Protein AF-A0A849WLT7-F1 (afdb_monomer_lite)

Foldseek 3Di:
DPPVVLVVVLVVLVVVLVVLVVVLVVVVVVCPPPPDDPVVNVVSVVVSVVVNVVSLVVSVVSCVVPDPPDCPPRPPPQPDKDKDAPVCVVVVVVVVPVVAPPQQWPDWDWADDPPRMIIIGTDGND

Sequence (126 aa):
MQPNDMQIALEVLFKMKESLMESLVEELIRCKDDDASSFNVQEIEDRFAIRIANLNTLIATMQEPTNPFEEVLPTRVATNVYETTKNKLAKKLQELVEFVHPDDILHLSIVPTHGNKYLIVLATAE

Radius of gyration: 18.23 Å; chains: 1; bounding box: 35×47×41 Å

Secondary structure (DSSP, 8-state):
--HHHHHHHHHHHHHHHHHHHHHHHHHHHHTTSS---HHHHHHHHHHHHHHHHHHHHHHHHHHTTS-TTS--------SEEEEEEHHHHHHHHHHHHHHS-GGGEEEEEEEEETTTEEEEEEEE--

pLDDT: mean 71.56, std 12.87, range [38.69, 88.25]

Structure (mmCIF, N/CA/C/O backbone):
data_AF-A0A849WLT7-F1
#
_entry.id   AF-A0A849WLT7-F1
#
loop_
_atom_site.group_PDB
_atom_site.id
_atom_site.type_symbol
_atom_site.label_atom_id
_atom_site.label_alt_id
_atom_site.label_comp_id
_atom_site.label_asym_id
_atom_site.label_entity_id
_atom_site.label_seq_id
_atom_site.pdbx_PDB_ins_code
_atom_site.Cartn_x
_atom_site.Cartn_y
_atom_site.Cartn_z
_atom_site.occupancy
_atom_site.B_iso_or_equiv
_atom_site.auth_seq_id
_atom_site.auth_comp_id
_atom_site.auth_asym_id
_atom_site.auth_atom_id
_atom_site.pdbx_PDB_model_num
ATOM 1 N N . MET A 1 1 ? 8.421 -27.651 -2.004 1.00 53.06 1 MET A N 1
ATOM 2 C CA . MET A 1 1 ? 7.428 -27.040 -1.098 1.00 53.06 1 MET A CA 1
ATOM 3 C C . MET A 1 1 ? 6.059 -27.446 -1.585 1.00 53.06 1 MET A C 1
ATOM 5 O O . MET A 1 1 ? 5.859 -27.452 -2.798 1.00 53.06 1 MET A O 1
ATOM 9 N N . GLN A 1 2 ? 5.165 -27.866 -0.694 1.00 45.78 2 GLN A N 1
ATOM 10 C CA . GLN A 1 2 ? 3.779 -28.081 -1.097 1.00 45.78 2 GLN A CA 1
ATOM 11 C C . GLN A 1 2 ? 3.131 -26.711 -1.370 1.00 45.78 2 GLN A C 1
ATOM 13 O O . GLN A 1 2 ? 3.539 -25.729 -0.749 1.00 45.78 2 GLN A O 1
ATOM 18 N N . PRO A 1 3 ? 2.133 -26.614 -2.267 1.00 56.94 3 PRO A N 1
ATOM 19 C CA . PRO A 1 3 ? 1.437 -25.354 -2.563 1.00 56.94 3 PRO A CA 1
ATOM 20 C C . PRO A 1 3 ? 0.930 -24.632 -1.302 1.00 56.94 3 PRO A C 1
ATOM 22 O O . PRO A 1 3 ? 0.958 -23.409 -1.220 1.00 56.94 3 PRO A O 1
ATOM 25 N N . ASN A 1 4 ? 0.562 -25.410 -0.281 1.00 66.31 4 ASN A N 1
ATOM 26 C CA . ASN A 1 4 ? 0.111 -24.922 1.017 1.00 66.31 4 ASN A CA 1
ATOM 27 C C . ASN A 1 4 ? 1.228 -24.233 1.830 1.00 66.31 4 ASN A C 1
ATOM 29 O O . ASN A 1 4 ? 0.986 -23.219 2.472 1.00 66.31 4 ASN A O 1
ATOM 33 N N . ASP A 1 5 ? 2.471 -24.725 1.766 1.00 69.00 5 ASP A N 1
ATOM 34 C CA . ASP A 1 5 ? 3.595 -24.159 2.531 1.00 69.00 5 ASP A CA 1
ATOM 35 C C . ASP A 1 5 ? 3.972 -22.760 2.025 1.00 69.00 5 ASP A C 1
ATOM 37 O O . ASP A 1 5 ? 4.325 -21.875 2.803 1.00 69.00 5 ASP A O 1
ATOM 41 N N . MET A 1 6 ? 3.891 -22.560 0.706 1.00 71.75 6 MET A N 1
ATOM 42 C CA . MET A 1 6 ? 4.211 -21.284 0.069 1.00 71.75 6 MET A CA 1
ATOM 43 C C . M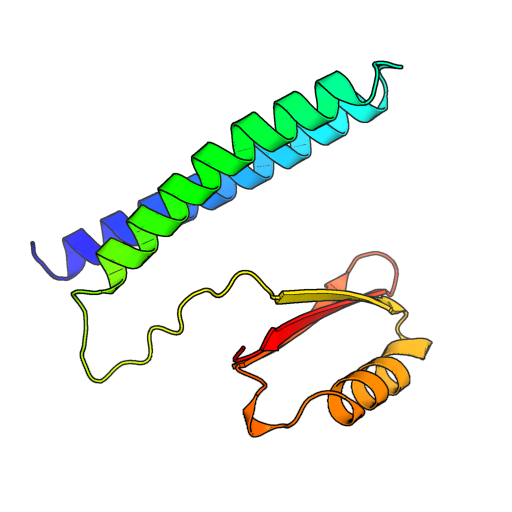ET A 1 6 ? 3.131 -20.236 0.343 1.00 71.75 6 MET A C 1
ATOM 45 O O . MET A 1 6 ? 3.452 -19.088 0.642 1.00 71.75 6 MET A O 1
ATOM 49 N N . GLN A 1 7 ? 1.862 -20.647 0.314 1.00 68.19 7 GLN A N 1
ATOM 50 C CA . GLN A 1 7 ? 0.736 -19.789 0.669 1.00 68.19 7 GLN A CA 1
ATOM 51 C C . GLN A 1 7 ? 0.800 -19.355 2.141 1.00 68.19 7 GLN A C 1
ATOM 53 O O . GLN A 1 7 ? 0.683 -18.166 2.429 1.00 68.19 7 GLN A O 1
ATOM 58 N N . ILE A 1 8 ? 1.093 -20.280 3.061 1.00 74.19 8 ILE A N 1
ATOM 59 C CA . ILE A 1 8 ? 1.293 -19.965 4.485 1.00 74.19 8 ILE A CA 1
ATOM 60 C C . ILE A 1 8 ? 2.462 -18.988 4.670 1.00 74.19 8 ILE A C 1
ATOM 62 O O . ILE A 1 8 ? 2.358 -18.030 5.436 1.00 74.19 8 ILE A O 1
ATOM 66 N N . ALA A 1 9 ? 3.574 -19.194 3.964 1.00 74.69 9 ALA A N 1
ATOM 67 C CA . ALA A 1 9 ? 4.719 -18.294 4.045 1.00 74.69 9 ALA A CA 1
ATOM 68 C C . ALA A 1 9 ? 4.400 -16.884 3.510 1.00 74.69 9 ALA A C 1
ATOM 70 O O . ALA A 1 9 ? 4.794 -15.899 4.132 1.00 74.69 9 ALA A O 1
ATOM 71 N N . LEU A 1 10 ? 3.635 -16.772 2.418 1.00 75.69 10 LEU A N 1
ATOM 72 C CA . LEU A 1 10 ? 3.151 -15.486 1.907 1.00 75.69 10 LEU A CA 1
ATOM 73 C C . LEU A 1 10 ? 2.218 -14.791 2.903 1.00 75.69 10 LEU A C 1
ATOM 75 O O . LEU A 1 10 ? 2.393 -13.604 3.170 1.00 75.69 10 LEU A O 1
ATOM 79 N N . GLU A 1 11 ? 1.277 -15.515 3.509 1.00 74.38 11 GLU A N 1
ATOM 80 C CA . GLU A 1 11 ? 0.399 -14.966 4.551 1.00 74.38 11 GLU A CA 1
ATOM 81 C C . GLU A 1 11 ? 1.191 -14.436 5.753 1.00 74.38 11 GLU A C 1
ATOM 83 O O . GLU A 1 11 ? 0.865 -13.380 6.300 1.00 74.38 11 GLU A O 1
ATOM 88 N N . VAL A 1 12 ? 2.254 -15.138 6.157 1.00 78.12 12 VAL A N 1
ATOM 89 C CA . VAL A 1 12 ? 3.161 -14.670 7.212 1.00 78.12 12 VAL A CA 1
ATOM 90 C C . VAL A 1 12 ? 3.876 -13.388 6.783 1.00 78.12 12 VAL A C 1
ATOM 92 O O . VAL A 1 12 ? 3.909 -12.433 7.557 1.00 78.12 12 VAL A O 1
ATOM 95 N N . LEU A 1 13 ? 4.396 -13.323 5.555 1.00 75.12 13 LEU A N 1
ATOM 96 C CA . LEU A 1 13 ? 5.065 -12.124 5.042 1.00 75.12 13 LEU A CA 1
ATOM 97 C C . LEU A 1 13 ? 4.119 -10.918 4.946 1.00 75.12 13 LEU A C 1
ATOM 99 O O . LEU A 1 13 ? 4.520 -9.805 5.295 1.00 75.12 13 LEU A O 1
ATOM 103 N N . PHE A 1 14 ? 2.860 -11.125 4.546 1.00 79.50 14 PHE A N 1
ATOM 104 C CA . PHE A 1 14 ? 1.844 -10.069 4.543 1.00 79.50 14 PHE A CA 1
ATOM 105 C C . PHE A 1 14 ? 1.547 -9.561 5.956 1.00 79.50 14 PHE A C 1
ATOM 107 O O . PHE A 1 14 ? 1.609 -8.354 6.182 1.00 79.50 14 PHE A O 1
ATOM 114 N N . LYS A 1 15 ? 1.342 -10.459 6.927 1.00 77.88 15 LYS A N 1
ATOM 115 C CA . LYS A 1 15 ? 1.146 -10.073 8.337 1.00 77.88 15 LYS A CA 1
ATOM 116 C C . LYS A 1 15 ? 2.350 -9.323 8.909 1.00 77.88 15 LYS A C 1
ATOM 118 O O . LYS A 1 15 ? 2.187 -8.361 9.656 1.00 77.88 15 LYS A O 1
ATOM 123 N N . MET A 1 16 ? 3.566 -9.733 8.546 1.00 78.12 16 MET A N 1
ATOM 124 C CA . MET A 1 16 ? 4.788 -9.029 8.946 1.00 78.12 16 MET A CA 1
ATOM 125 C C . MET A 1 16 ? 4.854 -7.623 8.344 1.00 78.12 16 MET A C 1
ATOM 127 O O . MET A 1 16 ? 5.236 -6.685 9.041 1.00 78.12 16 MET A O 1
ATOM 131 N N . LYS A 1 17 ? 4.462 -7.459 7.076 1.00 78.00 17 LYS A N 1
ATOM 132 C CA . LYS A 1 17 ? 4.395 -6.152 6.412 1.00 78.00 17 LYS A CA 1
ATOM 133 C C . LYS A 1 17 ? 3.359 -5.234 7.064 1.00 78.00 17 LYS A C 1
ATOM 135 O O . LYS A 1 17 ? 3.676 -4.074 7.313 1.00 78.00 17 LYS A O 1
ATOM 140 N N . GLU A 1 18 ? 2.164 -5.740 7.364 1.00 81.69 18 GLU A N 1
ATOM 141 C CA . GLU A 1 18 ? 1.110 -4.982 8.056 1.00 81.69 18 GLU A CA 1
ATOM 142 C C . GLU A 1 18 ? 1.582 -4.504 9.433 1.00 81.69 18 GLU A C 1
ATOM 144 O O . GLU A 1 18 ? 1.565 -3.306 9.705 1.00 81.69 18 GLU A O 1
ATOM 149 N N . SER A 1 19 ? 2.127 -5.408 10.251 1.00 82.81 19 SER A N 1
ATOM 150 C CA . SER A 1 19 ? 2.652 -5.067 11.580 1.00 82.81 19 SER A CA 1
ATOM 151 C C . SER A 1 19 ? 3.786 -4.033 11.528 1.00 82.81 19 SER A C 1
ATOM 153 O O . SER A 1 19 ? 3.896 -3.161 12.395 1.00 82.81 19 SER A O 1
ATOM 155 N N . LEU A 1 20 ? 4.631 -4.092 10.495 1.00 84.31 20 LEU A N 1
ATOM 156 C CA . LEU A 1 20 ? 5.731 -3.147 10.318 1.00 84.31 20 LEU A CA 1
ATOM 157 C C . LEU A 1 20 ? 5.234 -1.756 9.888 1.00 84.31 20 LEU A C 1
ATOM 159 O O . LEU A 1 20 ? 5.796 -0.752 10.322 1.00 84.31 20 LEU A O 1
ATOM 163 N N . MET A 1 21 ? 4.164 -1.693 9.091 1.00 83.50 21 MET A N 1
ATOM 164 C CA . MET A 1 21 ? 3.482 -0.442 8.738 1.00 83.50 21 MET A CA 1
ATOM 165 C C . MET A 1 21 ? 2.769 0.180 9.941 1.00 83.50 21 MET A C 1
ATOM 167 O O . MET A 1 21 ? 2.870 1.387 10.148 1.00 83.50 21 MET A O 1
ATOM 171 N N . GLU A 1 22 ? 2.089 -0.630 10.755 1.00 85.56 22 GLU A N 1
ATOM 172 C CA . GLU A 1 22 ? 1.468 -0.172 12.004 1.00 85.56 22 GLU A CA 1
ATOM 173 C C . GLU A 1 22 ? 2.519 0.416 12.951 1.00 85.56 22 GLU A C 1
ATOM 175 O O . GLU A 1 22 ? 2.350 1.524 13.456 1.00 85.56 22 GLU A O 1
ATOM 180 N N . SER A 1 23 ? 3.656 -0.269 13.101 1.00 87.38 23 SER A N 1
ATOM 181 C CA . SER A 1 23 ? 4.774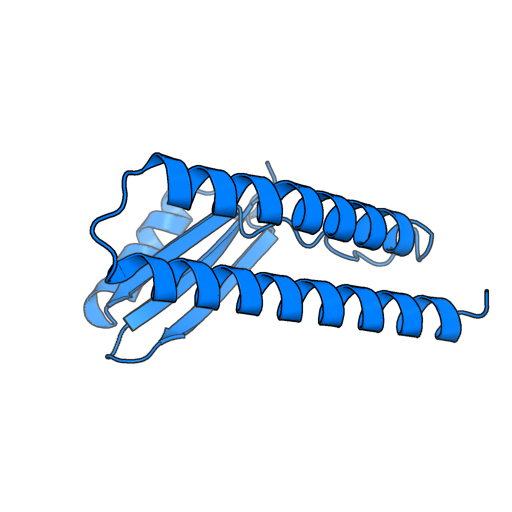 0.195 13.932 1.00 87.38 23 SER A CA 1
ATOM 182 C C . SER A 1 23 ? 5.364 1.522 13.440 1.00 87.38 23 SER A C 1
ATOM 184 O O . SER A 1 23 ? 5.651 2.401 14.250 1.00 87.38 23 SER A O 1
ATOM 186 N N . LEU A 1 24 ? 5.510 1.698 12.120 1.00 87.12 24 LEU A N 1
ATOM 187 C CA . LEU A 1 24 ? 5.946 2.968 11.529 1.00 87.12 24 LEU A CA 1
ATOM 188 C C . LEU A 1 24 ? 4.975 4.099 11.885 1.00 87.12 24 LEU A C 1
ATOM 190 O O . LEU A 1 24 ? 5.398 5.163 12.332 1.00 87.12 24 LEU A O 1
ATOM 194 N N . VAL A 1 25 ? 3.672 3.867 11.710 1.00 85.00 25 VAL A N 1
ATOM 195 C CA . VAL A 1 25 ? 2.638 4.866 12.012 1.00 85.00 25 VAL A CA 1
ATOM 196 C C . VAL A 1 25 ? 2.640 5.225 13.497 1.00 85.00 25 VAL A C 1
ATOM 198 O O . VAL A 1 25 ? 2.578 6.407 13.834 1.00 85.00 25 VAL A O 1
ATOM 201 N N . GLU A 1 26 ? 2.754 4.241 14.388 1.00 87.00 26 GLU A N 1
ATOM 202 C CA . GLU A 1 26 ? 2.838 4.491 15.829 1.00 87.00 26 GLU A CA 1
ATOM 203 C C . GLU A 1 26 ? 4.058 5.335 16.209 1.00 87.00 26 GLU A C 1
ATOM 205 O O . GLU A 1 26 ? 3.935 6.260 17.013 1.00 87.00 26 GLU A O 1
ATOM 210 N N . GLU A 1 27 ? 5.229 5.045 15.641 1.00 85.31 27 GLU A N 1
ATOM 211 C CA . GLU A 1 27 ? 6.444 5.813 15.921 1.00 85.31 27 GLU A CA 1
ATOM 212 C C . GLU A 1 27 ? 6.361 7.245 15.383 1.00 85.31 27 GLU A C 1
ATOM 214 O O . GLU A 1 27 ? 6.688 8.186 16.107 1.00 85.31 27 GLU A O 1
ATOM 219 N N . LEU A 1 28 ? 5.837 7.434 14.169 1.00 83.50 28 LEU A N 1
ATOM 220 C CA . LEU A 1 28 ? 5.609 8.765 13.601 1.00 83.50 28 LEU A CA 1
ATOM 221 C C . LEU A 1 28 ? 4.616 9.587 14.437 1.00 83.50 28 LEU A C 1
ATOM 223 O O . LEU A 1 28 ? 4.806 10.789 14.616 1.00 83.50 28 LEU A O 1
ATOM 227 N N . ILE A 1 29 ? 3.575 8.949 14.986 1.00 82.88 29 ILE A N 1
ATOM 228 C CA . ILE A 1 29 ? 2.625 9.608 15.893 1.00 82.88 29 ILE A CA 1
ATOM 229 C C . ILE A 1 29 ? 3.310 10.008 17.203 1.00 82.88 29 ILE A C 1
ATOM 231 O O . ILE A 1 29 ? 3.073 11.112 17.686 1.00 82.88 29 ILE A O 1
ATOM 235 N N . ARG A 1 30 ? 4.168 9.153 17.775 1.00 82.06 30 ARG A N 1
ATOM 236 C CA . ARG A 1 30 ? 4.902 9.471 19.015 1.00 82.06 30 ARG A CA 1
ATOM 237 C C . ARG A 1 30 ? 5.872 10.637 18.831 1.00 82.06 30 ARG A C 1
ATOM 239 O O . ARG A 1 30 ? 6.019 11.440 19.743 1.00 82.06 30 ARG A O 1
ATOM 246 N N . CYS A 1 31 ? 6.467 10.772 17.649 1.00 74.69 31 CYS A N 1
ATOM 247 C CA . CYS A 1 31 ? 7.341 11.896 17.313 1.00 74.69 31 CYS A CA 1
ATOM 248 C C . CYS A 1 31 ? 6.596 13.203 16.988 1.00 74.69 31 CYS A C 1
ATOM 250 O O . CYS A 1 31 ? 7.246 14.210 16.735 1.00 74.69 31 CYS A O 1
ATOM 252 N N . LYS A 1 32 ? 5.255 13.216 16.986 1.00 66.69 32 LYS A N 1
ATOM 253 C CA . LYS A 1 32 ? 4.453 14.415 16.692 1.00 66.69 32 LYS A CA 1
ATOM 254 C C . LYS A 1 32 ? 4.465 15.449 17.826 1.00 66.69 32 LYS A C 1
ATOM 256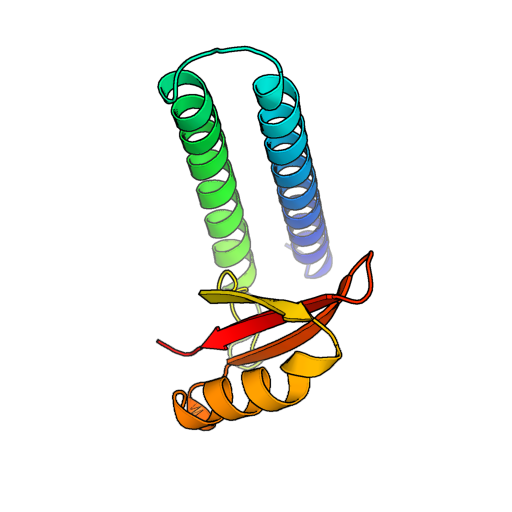 O O . LYS A 1 32 ? 4.310 16.636 17.550 1.00 66.69 32 LYS A O 1
ATOM 261 N N . ASP A 1 33 ? 4.603 14.990 19.069 1.00 63.44 33 ASP A N 1
ATOM 262 C CA . ASP A 1 33 ? 4.528 15.839 20.267 1.00 63.44 33 ASP A CA 1
ATOM 263 C C . ASP A 1 33 ? 5.916 16.218 20.821 1.00 63.44 33 ASP A C 1
ATOM 265 O O . ASP A 1 33 ? 6.022 17.137 21.633 1.00 63.44 33 ASP A O 1
ATOM 269 N N . ASP A 1 34 ? 6.978 15.546 20.363 1.00 61.72 34 ASP A N 1
ATOM 270 C CA . ASP A 1 34 ? 8.360 15.953 20.612 1.00 61.72 34 ASP A CA 1
ATOM 271 C C . ASP A 1 34 ? 8.758 17.000 19.563 1.00 61.72 34 ASP A C 1
ATOM 273 O O . ASP A 1 34 ? 8.688 16.747 18.363 1.00 61.72 34 ASP A O 1
ATOM 277 N N . ASP A 1 35 ? 9.228 18.170 20.003 1.00 59.31 35 ASP A N 1
ATOM 278 C CA . ASP A 1 35 ? 9.721 19.287 19.169 1.00 59.31 35 ASP A CA 1
ATOM 279 C C . ASP A 1 35 ? 11.055 18.949 18.439 1.00 59.31 35 ASP A C 1
ATOM 281 O O . ASP A 1 35 ? 11.959 19.772 18.262 1.00 59.31 35 ASP A O 1
ATOM 285 N N . ALA A 1 36 ? 11.232 17.687 18.047 1.00 53.12 36 ALA A N 1
ATOM 286 C CA . ALA A 1 36 ? 12.476 17.103 17.593 1.00 53.12 36 ALA A CA 1
ATOM 287 C C . ALA A 1 36 ? 12.545 17.073 16.062 1.00 53.12 36 ALA A C 1
ATOM 289 O O . ALA A 1 36 ? 12.018 16.177 15.411 1.00 53.12 36 ALA A O 1
ATOM 290 N N . SER A 1 37 ? 13.239 18.079 15.522 1.00 57.84 37 SER A N 1
ATOM 291 C CA . SER A 1 37 ? 14.040 18.084 14.288 1.00 57.84 37 SER A CA 1
ATOM 292 C C . SER A 1 37 ? 13.711 17.026 13.223 1.00 57.84 37 SER A C 1
ATOM 294 O O . SER A 1 37 ? 13.884 15.831 13.458 1.00 57.84 37 SER A O 1
ATOM 296 N N . SER A 1 38 ? 13.431 17.483 11.997 1.00 62.00 38 SER A N 1
ATOM 297 C CA . SER A 1 38 ? 13.213 16.688 10.770 1.00 62.00 38 SER A CA 1
ATOM 298 C C . SER A 1 38 ? 14.133 15.473 10.574 1.00 62.00 38 SER A C 1
ATOM 300 O O . SER A 1 38 ? 13.752 14.519 9.909 1.00 62.00 38 SER A O 1
ATOM 302 N N . PHE A 1 39 ? 15.328 15.495 11.165 1.00 64.44 39 PHE A N 1
ATOM 303 C CA . PHE A 1 39 ? 16.285 14.397 11.169 1.00 64.44 39 PHE A CA 1
ATOM 304 C C . PHE A 1 39 ? 15.768 13.112 11.846 1.00 64.44 39 PHE A C 1
ATOM 306 O O . PHE A 1 39 ? 15.962 12.034 11.298 1.00 64.44 39 PHE A O 1
ATOM 313 N N . ASN A 1 40 ? 15.063 13.200 12.982 1.00 71.62 40 ASN A N 1
ATOM 314 C CA . ASN A 1 40 ? 14.565 12.010 13.691 1.00 71.62 40 ASN A CA 1
ATOM 315 C C . ASN A 1 40 ? 13.449 11.305 12.911 1.00 71.62 40 ASN A C 1
ATOM 317 O O . ASN A 1 40 ? 13.401 10.080 12.861 1.00 71.62 40 ASN A O 1
ATOM 321 N N . VAL A 1 41 ? 12.566 12.081 12.273 1.00 78.06 41 VAL A N 1
ATOM 322 C CA . VAL A 1 41 ? 11.505 11.544 11.408 1.00 78.06 41 VAL A CA 1
ATOM 323 C C . VAL A 1 41 ? 12.115 10.857 10.189 1.00 78.06 41 VAL A C 1
ATOM 325 O O . VAL A 1 41 ? 11.731 9.738 9.866 1.00 78.06 41 VAL A O 1
ATOM 328 N N . GLN A 1 42 ? 13.117 11.481 9.569 1.00 77.50 42 GLN A N 1
ATOM 329 C CA . GLN A 1 42 ? 13.804 10.916 8.410 1.00 77.50 42 GLN A CA 1
ATOM 330 C C . GLN A 1 42 ? 14.559 9.621 8.754 1.00 77.50 42 GLN A C 1
ATOM 332 O O . GLN A 1 42 ? 14.506 8.658 7.996 1.00 77.50 42 GLN A O 1
ATOM 337 N N . GLU A 1 43 ? 15.194 9.544 9.927 1.00 82.12 43 GLU A N 1
ATOM 338 C CA . GLU A 1 43 ? 15.852 8.316 10.394 1.00 82.12 43 GLU A CA 1
ATOM 339 C C . GLU A 1 43 ? 14.847 7.174 10.638 1.00 82.12 43 GLU A C 1
ATOM 341 O O . GLU A 1 43 ? 15.127 6.009 10.333 1.00 82.12 43 GLU A O 1
ATOM 346 N N . ILE A 1 44 ? 13.656 7.496 11.157 1.00 83.06 44 ILE A N 1
ATOM 347 C CA . ILE A 1 44 ? 12.556 6.534 11.298 1.00 83.06 44 ILE A CA 1
ATOM 348 C C . ILE A 1 44 ? 12.111 6.058 9.911 1.00 83.06 44 ILE A C 1
ATOM 350 O O . ILE A 1 44 ? 12.079 4.850 9.664 1.00 83.06 44 ILE A O 1
ATOM 354 N N . GLU A 1 45 ? 11.829 6.975 8.989 1.00 79.12 45 GLU A N 1
ATOM 355 C CA . GLU A 1 45 ? 11.414 6.646 7.622 1.00 79.12 45 GLU A CA 1
ATOM 356 C C . GLU A 1 45 ? 12.435 5.747 6.913 1.00 79.12 45 GLU A C 1
ATOM 358 O O . GLU A 1 45 ? 12.056 4.687 6.411 1.00 79.12 45 GLU A O 1
ATOM 363 N N . ASP A 1 46 ? 13.725 6.085 6.956 1.00 81.06 46 ASP A N 1
ATOM 364 C CA . ASP A 1 46 ? 14.798 5.299 6.336 1.00 81.06 46 ASP A CA 1
ATOM 365 C C . ASP A 1 46 ? 14.886 3.883 6.930 1.00 81.06 46 ASP A C 1
ATOM 367 O O . ASP A 1 46 ? 15.014 2.881 6.209 1.00 81.06 46 ASP A O 1
ATOM 371 N N . ARG A 1 47 ? 14.757 3.767 8.259 1.00 82.69 47 ARG A N 1
ATOM 372 C CA . ARG A 1 47 ? 14.795 2.476 8.960 1.00 82.69 47 ARG A CA 1
ATOM 373 C C . ARG A 1 47 ? 13.647 1.561 8.545 1.00 82.69 47 ARG A C 1
ATOM 375 O O . ARG A 1 47 ? 13.857 0.351 8.385 1.00 82.69 47 ARG A O 1
ATOM 382 N N . PHE A 1 48 ? 12.440 2.102 8.403 1.00 83.81 48 PHE A N 1
ATOM 383 C CA . PHE A 1 48 ? 11.277 1.320 7.985 1.00 83.81 48 PHE A CA 1
ATOM 384 C C . PHE A 1 48 ? 11.276 1.062 6.475 1.00 83.81 48 PHE A C 1
ATOM 386 O O . PHE A 1 48 ? 10.963 -0.059 6.070 1.00 83.81 48 PHE A O 1
ATOM 393 N N . ALA A 1 49 ? 11.715 2.015 5.649 1.00 74.75 49 ALA A N 1
ATOM 394 C CA . ALA A 1 49 ? 11.772 1.885 4.194 1.00 74.75 49 ALA A CA 1
ATOM 395 C C . ALA A 1 49 ? 12.611 0.678 3.750 1.00 74.75 49 ALA A C 1
ATOM 397 O O . ALA A 1 49 ? 12.145 -0.129 2.944 1.00 74.75 49 ALA A O 1
ATOM 398 N N . ILE A 1 50 ? 13.799 0.483 4.336 1.00 77.50 50 ILE A N 1
ATOM 399 C CA . ILE A 1 50 ? 14.668 -0.665 4.018 1.00 77.50 50 ILE A CA 1
ATOM 400 C C . ILE A 1 50 ? 13.979 -1.992 4.364 1.00 77.50 50 ILE A C 1
ATOM 402 O O . ILE A 1 50 ? 14.024 -2.955 3.596 1.00 77.50 50 ILE A O 1
ATOM 406 N N . ARG A 1 51 ? 13.315 -2.063 5.522 1.00 73.69 51 ARG A N 1
ATOM 407 C CA . ARG A 1 51 ? 12.644 -3.287 5.989 1.00 73.69 51 ARG A CA 1
ATOM 408 C C . ARG A 1 51 ? 11.411 -3.616 5.147 1.00 73.69 51 ARG A C 1
ATOM 410 O O . ARG A 1 51 ? 11.209 -4.782 4.811 1.00 73.69 51 ARG A O 1
ATOM 417 N N . ILE A 1 52 ? 10.634 -2.603 4.764 1.00 78.00 52 ILE A N 1
ATOM 418 C CA . ILE A 1 52 ? 9.479 -2.744 3.867 1.00 78.00 52 ILE A CA 1
ATOM 419 C C . ILE A 1 52 ? 9.940 -3.176 2.475 1.00 78.00 52 ILE A C 1
ATOM 421 O O . ILE A 1 52 ? 9.353 -4.092 1.902 1.00 78.00 52 ILE A O 1
ATOM 425 N N . ALA A 1 53 ? 11.003 -2.564 1.945 1.00 70.88 53 ALA A N 1
ATOM 426 C CA . ALA A 1 53 ? 11.566 -2.926 0.648 1.00 70.88 53 ALA A CA 1
ATOM 427 C C . ALA A 1 53 ? 12.015 -4.394 0.626 1.00 70.88 53 ALA A C 1
ATOM 429 O O . ALA A 1 53 ? 11.634 -5.136 -0.275 1.00 70.88 53 ALA A O 1
ATOM 430 N N . ASN A 1 54 ? 12.731 -4.845 1.659 1.00 72.62 54 ASN A N 1
ATOM 431 C CA . ASN A 1 54 ? 13.164 -6.239 1.771 1.00 72.62 54 ASN A CA 1
ATOM 432 C C . ASN A 1 54 ? 11.982 -7.218 1.857 1.00 72.62 54 ASN A C 1
ATOM 434 O O . ASN A 1 54 ? 12.003 -8.258 1.200 1.00 72.62 54 ASN A O 1
ATOM 438 N N . LEU A 1 55 ? 10.940 -6.885 2.628 1.00 73.12 55 LEU A N 1
ATOM 439 C CA . LEU A 1 55 ? 9.720 -7.697 2.700 1.00 73.12 55 LEU A CA 1
ATOM 440 C C . LEU A 1 55 ? 8.989 -7.749 1.354 1.00 73.12 55 LEU A C 1
ATOM 442 O O . LEU A 1 55 ? 8.564 -8.823 0.942 1.00 73.12 55 LEU A O 1
ATOM 446 N N . ASN A 1 56 ? 8.884 -6.623 0.645 1.00 71.19 56 ASN A N 1
ATOM 447 C CA . ASN A 1 56 ? 8.267 -6.573 -0.680 1.00 71.19 56 ASN A CA 1
ATOM 448 C C . ASN A 1 56 ? 9.034 -7.425 -1.699 1.00 71.19 56 ASN A C 1
ATOM 450 O O . ASN A 1 56 ? 8.404 -8.153 -2.460 1.00 71.19 56 ASN A O 1
ATOM 454 N N . THR A 1 57 ? 10.369 -7.384 -1.683 1.00 70.12 57 THR A N 1
ATOM 455 C CA . THR A 1 57 ? 11.203 -8.234 -2.544 1.00 70.12 57 THR A CA 1
ATOM 456 C C . THR A 1 57 ? 10.978 -9.713 -2.241 1.00 70.12 57 THR A C 1
ATOM 458 O O . THR A 1 57 ? 10.769 -10.493 -3.161 1.00 70.12 57 THR A O 1
ATOM 461 N N . LEU A 1 58 ? 10.947 -10.104 -0.963 1.00 69.94 58 LEU A N 1
ATOM 462 C CA . LEU A 1 58 ? 10.685 -11.493 -0.568 1.00 69.94 58 LEU A CA 1
ATOM 463 C C . LEU A 1 58 ? 9.291 -11.965 -0.999 1.00 69.94 58 LEU A C 1
ATOM 465 O O . LEU A 1 58 ? 9.163 -13.067 -1.524 1.00 69.94 58 LEU A O 1
ATOM 469 N N . ILE A 1 59 ? 8.262 -11.130 -0.824 1.00 75.00 59 ILE A N 1
ATOM 470 C CA . ILE A 1 59 ? 6.898 -11.421 -1.288 1.00 75.00 59 ILE A CA 1
ATOM 471 C C . ILE A 1 59 ? 6.888 -11.609 -2.810 1.00 75.00 59 ILE A C 1
ATOM 473 O O . ILE A 1 59 ? 6.385 -12.624 -3.282 1.00 75.00 59 ILE A O 1
ATOM 477 N N . ALA A 1 60 ? 7.494 -10.686 -3.563 1.00 66.69 60 ALA A N 1
ATOM 478 C CA . ALA A 1 60 ? 7.557 -10.754 -5.022 1.00 66.69 60 ALA A CA 1
ATOM 479 C C . ALA A 1 60 ? 8.272 -12.026 -5.507 1.00 66.69 60 ALA A C 1
ATOM 481 O O . ALA A 1 60 ? 7.717 -12.788 -6.296 1.00 66.69 60 ALA A O 1
ATOM 482 N N . THR A 1 61 ? 9.456 -12.324 -4.965 1.00 68.38 61 THR A N 1
ATOM 483 C CA . THR A 1 61 ? 10.227 -13.531 -5.307 1.00 68.38 61 THR A CA 1
ATOM 484 C C . THR A 1 61 ? 9.481 -14.821 -4.959 1.00 68.38 61 THR A C 1
ATOM 486 O O . THR A 1 61 ? 9.641 -15.832 -5.638 1.00 68.38 61 THR A O 1
ATOM 489 N N . MET A 1 62 ? 8.660 -14.817 -3.907 1.00 66.00 62 MET A N 1
ATOM 490 C CA . MET A 1 62 ? 7.841 -15.975 -3.542 1.00 66.00 62 MET A CA 1
ATOM 491 C C . MET A 1 62 ? 6.570 -16.108 -4.383 1.00 66.00 62 MET A C 1
ATOM 493 O O . MET A 1 62 ? 6.024 -17.203 -4.445 1.00 66.00 62 MET A O 1
ATOM 497 N N . GLN A 1 63 ? 6.106 -15.040 -5.032 1.00 67.12 63 GLN A N 1
ATOM 498 C CA . GLN A 1 63 ? 4.974 -15.070 -5.964 1.00 67.12 63 GLN A CA 1
ATOM 499 C C . GLN A 1 63 ? 5.392 -15.500 -7.382 1.00 67.12 63 GLN A C 1
ATOM 501 O O . GLN A 1 63 ? 4.613 -16.166 -8.063 1.00 67.12 63 GLN A O 1
ATOM 506 N N . GLU A 1 64 ? 6.632 -15.207 -7.795 1.00 60.06 64 GLU A N 1
ATOM 507 C CA . GLU A 1 64 ? 7.206 -15.562 -9.108 1.00 60.06 64 GLU A CA 1
ATOM 508 C C . GLU A 1 64 ? 7.158 -17.058 -9.523 1.00 60.06 64 GLU A C 1
ATOM 510 O O . GLU A 1 64 ? 7.078 -17.310 -10.727 1.00 60.06 64 GLU A O 1
ATOM 515 N N . PRO A 1 65 ? 7.169 -18.083 -8.637 1.00 52.31 65 PRO A N 1
ATOM 516 C CA . PRO A 1 65 ? 7.111 -19.483 -9.069 1.00 52.31 65 PRO A CA 1
ATOM 517 C C . PRO A 1 65 ? 5.685 -20.014 -9.284 1.00 52.31 65 PRO A C 1
ATOM 519 O O . PRO A 1 65 ? 5.520 -21.136 -9.772 1.00 52.31 65 PRO A O 1
ATOM 522 N N . THR A 1 66 ? 4.647 -19.257 -8.921 1.00 46.06 66 THR A N 1
ATOM 523 C CA . THR A 1 66 ? 3.248 -19.658 -9.111 1.00 46.06 66 THR A CA 1
ATOM 524 C C . THR A 1 66 ? 2.655 -18.968 -10.326 1.00 46.06 66 THR A C 1
ATOM 526 O O . THR A 1 66 ? 2.157 -17.856 -10.244 1.00 46.06 66 THR A O 1
ATOM 529 N N . ASN A 1 67 ? 2.612 -19.741 -11.411 1.00 39.41 67 ASN A N 1
ATOM 530 C CA . ASN A 1 67 ? 1.668 -19.622 -12.517 1.00 39.41 67 ASN A CA 1
ATOM 531 C C . ASN A 1 67 ? 2.059 -18.658 -13.667 1.00 39.41 67 ASN A C 1
ATOM 533 O O . ASN A 1 67 ? 1.926 -17.447 -13.540 1.00 39.41 67 ASN A O 1
ATOM 537 N N . PRO A 1 68 ? 2.429 -19.174 -14.860 1.00 44.09 68 PRO A N 1
ATOM 538 C CA . PRO A 1 68 ? 2.559 -18.363 -16.077 1.00 44.09 68 PRO A CA 1
ATOM 539 C C . PRO A 1 68 ? 1.208 -17.872 -16.646 1.00 44.09 68 PRO A C 1
ATOM 541 O O . PRO A 1 68 ? 1.191 -17.269 -17.715 1.00 44.09 68 PRO A O 1
ATOM 544 N N . PHE A 1 69 ? 0.084 -18.141 -15.964 1.00 42.31 69 PHE A N 1
ATOM 545 C CA . PHE A 1 69 ? -1.275 -17.816 -16.422 1.00 42.31 69 PHE A CA 1
ATOM 546 C C . PHE A 1 69 ? -2.226 -17.284 -15.340 1.00 42.31 69 PHE A C 1
ATOM 548 O O . PHE A 1 69 ? -3.398 -17.070 -15.637 1.00 42.31 69 PHE A O 1
ATOM 555 N N . GLU A 1 70 ? -1.764 -17.036 -14.114 1.00 38.69 70 GLU A N 1
ATOM 556 C CA . GLU A 1 70 ? -2.545 -16.232 -13.171 1.00 38.69 70 GLU A CA 1
ATOM 557 C C . GLU A 1 70 ? -1.809 -14.924 -12.959 1.00 38.69 70 GLU A C 1
ATOM 559 O O . GLU A 1 70 ? -0.692 -14.897 -12.452 1.00 38.69 70 GLU A O 1
ATOM 564 N N . GLU A 1 71 ? -2.457 -13.845 -13.389 1.00 41.28 71 GLU A N 1
ATOM 565 C CA . GLU A 1 71 ? -2.159 -12.473 -13.014 1.00 41.28 71 GLU A CA 1
ATOM 566 C C . GLU A 1 71 ? -2.216 -12.355 -11.485 1.00 41.28 71 GLU A C 1
ATOM 568 O O . GLU A 1 71 ? -3.167 -11.836 -10.900 1.00 41.28 71 GLU A O 1
ATOM 573 N N . VAL A 1 72 ? -1.171 -12.817 -10.802 1.00 41.53 72 VAL A N 1
ATOM 574 C CA . VAL A 1 72 ? -0.804 -12.257 -9.511 1.00 41.53 72 VAL A CA 1
ATOM 575 C C . VAL A 1 72 ? -0.293 -10.872 -9.856 1.00 41.53 72 VAL A C 1
ATOM 577 O O . VAL A 1 72 ? 0.902 -10.661 -10.058 1.00 41.53 72 VAL A O 1
ATOM 580 N N . LEU A 1 73 ? -1.245 -9.952 -10.041 1.00 39.66 73 LEU A N 1
ATOM 581 C CA . LEU A 1 73 ? -0.986 -8.533 -10.179 1.00 39.66 73 LEU A CA 1
ATOM 582 C C . LEU A 1 73 ? 0.053 -8.210 -9.106 1.00 39.66 73 LEU A C 1
ATOM 584 O O . LEU A 1 73 ? -0.237 -8.417 -7.917 1.00 39.66 73 LEU A O 1
ATOM 588 N N . PRO A 1 74 ? 1.269 -7.773 -9.492 1.00 42.75 74 PRO A N 1
ATOM 589 C CA . PRO A 1 74 ? 2.217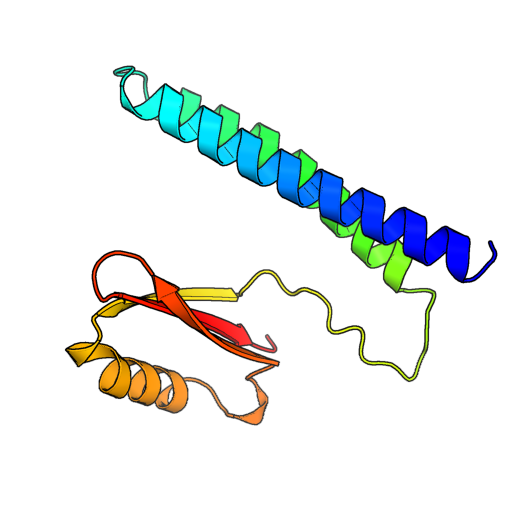 -7.298 -8.511 1.00 42.75 74 PRO A CA 1
ATOM 590 C C . PRO A 1 74 ? 1.429 -6.293 -7.694 1.00 42.75 74 PRO A C 1
ATOM 592 O O . PRO A 1 74 ? 0.702 -5.470 -8.261 1.00 42.75 74 PRO A O 1
ATOM 595 N N . THR A 1 75 ? 1.501 -6.387 -6.371 1.00 45.44 75 THR A N 1
ATOM 596 C CA . THR A 1 75 ? 0.999 -5.319 -5.514 1.00 45.44 75 THR A CA 1
ATOM 597 C C . THR A 1 75 ? 1.914 -4.124 -5.771 1.00 45.44 75 THR A C 1
ATOM 599 O O . THR A 1 75 ? 2.794 -3.818 -4.969 1.00 45.44 75 THR A O 1
ATOM 602 N N . ARG A 1 76 ? 1.774 -3.502 -6.952 1.00 44.91 76 ARG A N 1
ATOM 603 C CA . ARG A 1 76 ? 2.320 -2.209 -7.298 1.00 44.91 76 ARG A CA 1
ATOM 604 C C . ARG A 1 76 ? 1.766 -1.332 -6.205 1.00 44.91 76 ARG A C 1
ATOM 606 O O . ARG A 1 76 ? 0.554 -1.147 -6.082 1.00 44.91 76 ARG A O 1
ATOM 613 N N . VAL A 1 77 ? 2.686 -0.941 -5.331 1.00 45.31 77 VAL A N 1
ATOM 614 C CA . VAL A 1 77 ? 2.514 0.110 -4.344 1.00 45.31 77 VAL A CA 1
ATOM 615 C C . VAL A 1 77 ? 1.646 1.161 -5.011 1.00 45.31 77 VAL A C 1
ATOM 617 O O . VAL A 1 77 ? 2.009 1.616 -6.092 1.00 45.31 77 VAL A O 1
ATOM 620 N N . ALA A 1 78 ? 0.469 1.424 -4.437 1.00 48.72 78 ALA A N 1
ATOM 621 C CA . ALA A 1 78 ? -0.494 2.361 -4.991 1.00 48.72 78 ALA A CA 1
ATOM 622 C C . ALA A 1 78 ? 0.251 3.601 -5.482 1.00 48.72 78 ALA A C 1
ATOM 624 O O . ALA A 1 78 ? 0.831 4.328 -4.676 1.00 48.72 78 ALA A O 1
ATOM 625 N N . THR A 1 79 ? 0.299 3.786 -6.800 1.00 55.62 79 THR A N 1
ATOM 626 C CA . THR A 1 79 ? 1.157 4.809 -7.396 1.00 55.62 79 THR A CA 1
ATOM 627 C C . THR A 1 79 ? 0.648 6.188 -7.006 1.00 55.62 79 THR A C 1
ATOM 629 O O . THR A 1 79 ? 1.435 7.110 -6.825 1.00 55.62 79 THR A O 1
ATOM 632 N N . ASN A 1 80 ? -0.671 6.313 -6.809 1.00 62.41 80 ASN A N 1
ATOM 633 C CA . ASN A 1 80 ? -1.301 7.546 -6.383 1.00 62.41 80 ASN A CA 1
ATOM 634 C C . ASN A 1 80 ? -2.458 7.300 -5.399 1.00 62.41 80 ASN A C 1
ATOM 636 O O . ASN A 1 80 ? -3.410 6.574 -5.694 1.00 62.41 80 ASN A O 1
ATOM 640 N N . VAL A 1 81 ? -2.404 7.960 -4.238 1.00 72.75 81 VAL A N 1
ATOM 641 C CA . VAL A 1 81 ? -3.488 7.984 -3.244 1.00 72.75 81 VAL A CA 1
ATOM 642 C C . VAL A 1 81 ? -3.978 9.420 -3.084 1.00 72.75 81 VAL A C 1
ATOM 644 O O . VAL A 1 81 ? -3.205 10.309 -2.731 1.00 72.75 81 VAL A O 1
ATOM 647 N N . TYR A 1 82 ? -5.268 9.656 -3.323 1.00 77.25 82 TYR A N 1
ATOM 648 C CA . TYR A 1 82 ? -5.882 10.982 -3.220 1.00 77.25 82 TYR A CA 1
ATOM 649 C C . TYR A 1 82 ? -6.978 11.005 -2.163 1.00 77.25 82 TYR A C 1
ATOM 651 O O . TYR A 1 82 ? -7.880 10.175 -2.185 1.00 77.25 82 TYR A O 1
ATOM 659 N N . GLU A 1 83 ? -6.969 12.006 -1.285 1.00 80.62 83 GLU A N 1
ATOM 660 C CA . GLU A 1 83 ? -8.081 12.263 -0.369 1.00 80.62 83 GLU A CA 1
ATOM 661 C C . GLU A 1 83 ? -9.025 13.325 -0.955 1.00 80.62 83 GLU A C 1
ATOM 663 O O . GLU A 1 83 ? -8.595 14.385 -1.417 1.00 80.62 83 GLU A O 1
ATOM 668 N N . THR A 1 84 ? -10.334 13.070 -0.927 1.00 84.44 84 THR A N 1
ATOM 669 C CA . THR A 1 84 ? -11.354 14.029 -1.368 1.00 84.44 84 THR A CA 1
ATOM 670 C C . THR A 1 84 ? -12.591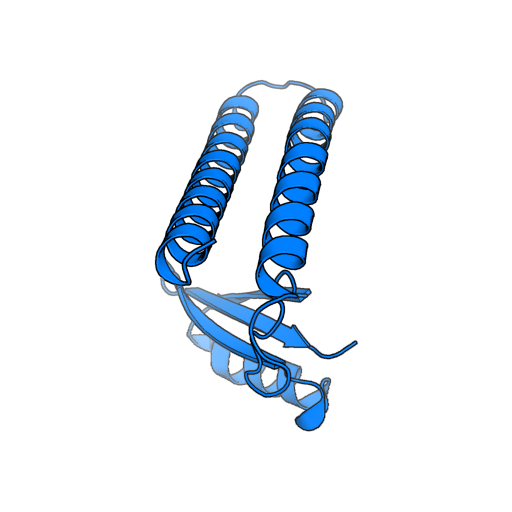 13.994 -0.477 1.00 84.44 84 THR A C 1
ATOM 672 O O . THR A 1 84 ? -12.861 13.022 0.223 1.00 84.44 84 THR A O 1
ATOM 675 N N . THR A 1 85 ? -13.374 15.069 -0.478 1.00 88.06 85 THR A N 1
ATOM 676 C CA . THR A 1 85 ? -14.661 15.110 0.229 1.00 88.06 85 THR A CA 1
ATOM 677 C C . THR A 1 85 ? -15.772 14.557 -0.655 1.00 88.06 85 THR A C 1
ATOM 679 O O . THR A 1 85 ? -15.693 14.639 -1.883 1.00 88.06 85 THR A O 1
ATOM 682 N N . LYS A 1 86 ? -16.858 14.061 -0.048 1.00 83.94 86 LYS A N 1
ATOM 683 C CA . LYS A 1 86 ? -18.021 13.521 -0.781 1.00 83.94 86 LYS A CA 1
ATOM 684 C C . LYS A 1 86 ? -18.487 14.409 -1.943 1.00 83.94 86 LYS A C 1
ATOM 686 O O . LYS A 1 86 ? -18.725 13.925 -3.042 1.00 83.94 86 LYS A O 1
ATOM 691 N N . ASN A 1 87 ? -18.560 15.719 -1.710 1.00 88.25 87 ASN A N 1
ATOM 692 C CA . ASN A 1 87 ? -19.062 16.692 -2.685 1.00 88.25 87 ASN A CA 1
ATOM 693 C C . ASN A 1 87 ? -18.103 16.912 -3.868 1.00 88.25 87 ASN A C 1
ATOM 695 O O . ASN A 1 87 ? -18.530 17.372 -4.923 1.00 88.25 87 ASN A O 1
ATOM 699 N N . LYS A 1 88 ? -16.809 16.618 -3.693 1.00 86.94 88 LYS A N 1
ATOM 700 C CA . LYS A 1 88 ? -15.760 16.793 -4.709 1.00 86.94 88 LYS A CA 1
ATOM 701 C C . LYS A 1 88 ? -15.354 15.478 -5.380 1.00 86.94 88 LYS A C 1
ATOM 703 O O . LYS A 1 88 ? -14.621 15.516 -6.364 1.00 86.94 88 LYS A O 1
ATOM 708 N N . LEU A 1 89 ? -15.834 14.337 -4.880 1.00 84.00 89 LEU A N 1
ATOM 709 C CA . LEU A 1 89 ? -15.475 13.005 -5.363 1.00 84.00 89 LEU A CA 1
ATOM 710 C C . LEU A 1 89 ? -15.762 12.825 -6.857 1.00 84.00 89 LEU A C 1
ATOM 712 O O . LEU A 1 89 ? -14.861 12.453 -7.598 1.00 84.00 89 LEU A O 1
ATOM 716 N N . ALA A 1 90 ? -16.977 13.153 -7.306 1.00 86.56 90 ALA A N 1
ATOM 717 C CA . ALA A 1 90 ? -17.372 12.988 -8.707 1.00 86.56 90 ALA A CA 1
ATOM 718 C C . ALA A 1 90 ? -16.463 13.780 -9.660 1.00 86.56 90 ALA A C 1
ATOM 720 O O . ALA A 1 90 ? -15.947 13.230 -10.627 1.00 86.56 90 ALA A O 1
ATOM 721 N N . LYS A 1 91 ? -16.195 15.050 -9.330 1.00 87.94 91 LYS A N 1
ATOM 722 C CA . LYS A 1 91 ? -15.289 15.897 -10.110 1.00 87.94 91 LYS A CA 1
ATOM 723 C C . LYS A 1 91 ? -13.865 15.334 -10.119 1.00 87.94 91 LYS A C 1
ATOM 725 O O . LYS A 1 91 ? -13.221 15.320 -11.159 1.00 87.94 91 LYS A O 1
ATOM 730 N N . LYS A 1 92 ? -13.381 14.850 -8.971 1.00 82.44 92 LYS A N 1
ATOM 731 C CA . LYS A 1 92 ? -12.013 14.338 -8.852 1.00 82.44 92 LYS A CA 1
ATOM 732 C C . LYS A 1 92 ? -11.798 13.044 -9.635 1.00 82.44 92 LYS A C 1
ATOM 734 O O . LYS A 1 92 ? -10.747 12.882 -10.239 1.00 82.44 92 LYS A O 1
ATOM 739 N N . LEU A 1 93 ? -12.785 12.150 -9.645 1.00 83.25 93 LEU A N 1
ATOM 740 C CA . LEU A 1 93 ? -12.750 10.936 -10.464 1.00 83.25 93 LEU A CA 1
ATOM 741 C C . LEU A 1 93 ? -12.761 11.270 -11.954 1.00 83.25 93 LEU A C 1
ATOM 743 O O . LEU A 1 93 ? -12.001 10.675 -12.705 1.00 83.25 93 LEU A O 1
ATOM 747 N N . GLN A 1 94 ? -13.577 12.244 -12.363 1.00 84.75 94 GLN A N 1
ATOM 748 C CA . GLN A 1 94 ? -13.614 12.688 -13.751 1.00 84.75 94 GLN A CA 1
ATOM 749 C C . GLN A 1 94 ? -12.256 13.242 -14.201 1.00 84.75 94 GLN A C 1
ATOM 751 O O . GLN A 1 94 ? -11.739 12.797 -15.217 1.00 84.75 94 GLN A O 1
ATOM 756 N N . GLU A 1 95 ? -11.642 14.126 -13.407 1.00 82.69 95 GLU A N 1
ATOM 757 C CA . GLU A 1 95 ? -10.286 14.624 -13.678 1.00 82.69 95 GLU A CA 1
ATOM 758 C C . GLU A 1 95 ? -9.288 13.461 -13.817 1.00 82.69 95 GLU A C 1
ATOM 760 O O . GLU A 1 95 ? -8.525 13.417 -14.770 1.00 82.69 95 GLU A O 1
ATOM 765 N N . LEU A 1 96 ? -9.300 12.484 -12.905 1.00 76.81 96 LEU A N 1
ATOM 766 C CA . LEU A 1 96 ? -8.347 11.366 -12.942 1.00 76.81 96 LEU A CA 1
ATOM 767 C C . LEU A 1 96 ? -8.475 10.503 -14.204 1.00 76.81 96 LEU A C 1
ATOM 769 O O . LEU A 1 96 ? -7.460 10.076 -14.743 1.00 76.81 96 LEU A O 1
ATOM 773 N N . VAL A 1 97 ? -9.698 10.278 -14.684 1.00 75.31 97 VAL A N 1
ATOM 774 C CA . VAL A 1 97 ? -9.951 9.518 -15.919 1.00 75.31 97 VAL A CA 1
ATOM 775 C C . VAL A 1 97 ? -9.612 10.339 -17.171 1.00 75.31 97 VAL A C 1
ATOM 777 O O . VAL A 1 97 ? -9.288 9.769 -18.205 1.00 75.31 97 VAL A O 1
ATOM 780 N N . GLU A 1 98 ? -9.639 11.673 -17.100 1.00 79.25 98 GLU A N 1
ATOM 781 C CA . GLU A 1 98 ? -9.236 12.543 -18.218 1.00 79.25 98 GLU A CA 1
ATOM 782 C C . GLU A 1 98 ? -7.717 12.542 -18.460 1.00 79.25 98 GLU A C 1
ATOM 784 O O . GLU A 1 98 ? -7.278 12.787 -19.583 1.00 79.25 98 GLU A O 1
ATOM 789 N N . PHE A 1 99 ? -6.913 12.261 -17.430 1.00 71.12 99 PHE A N 1
ATOM 790 C CA . PHE A 1 99 ? -5.447 12.301 -17.514 1.00 71.12 99 PHE A CA 1
ATOM 791 C C . PHE A 1 99 ? -4.777 10.925 -17.600 1.00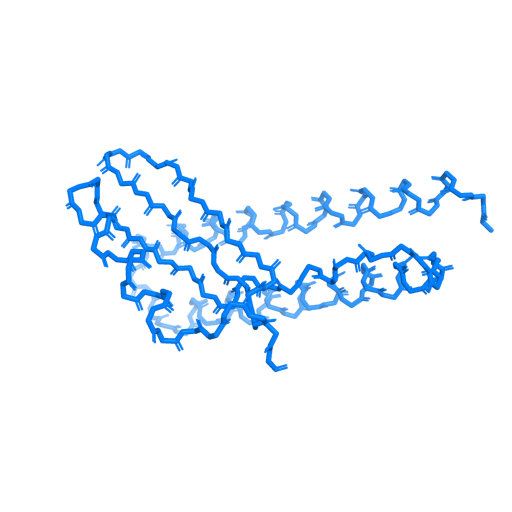 71.12 99 PHE A C 1
ATOM 793 O O . PHE A 1 99 ? -3.567 10.870 -17.809 1.00 71.12 99 PHE A O 1
ATOM 800 N N . VAL A 1 100 ? -5.528 9.831 -17.444 1.00 71.38 100 VAL A N 1
ATOM 801 C CA . VAL A 1 100 ? -4.997 8.461 -17.480 1.00 71.38 100 VAL A CA 1
ATOM 802 C C . VAL A 1 100 ? -5.774 7.658 -18.512 1.00 71.38 100 VAL A C 1
ATOM 804 O O . VAL A 1 100 ? -7.002 7.580 -18.438 1.00 71.38 100 VAL A O 1
ATOM 807 N N . HIS A 1 101 ? -5.072 7.065 -19.482 1.00 73.94 101 HIS A N 1
ATOM 808 C CA . HIS A 1 101 ? -5.728 6.218 -20.469 1.00 73.94 101 HIS A CA 1
ATOM 809 C C . HIS A 1 101 ? -6.336 4.997 -19.756 1.00 73.94 101 HIS A C 1
ATOM 811 O O . HIS A 1 101 ? -5.689 4.439 -18.870 1.00 73.94 101 HIS A O 1
ATOM 817 N N . PRO A 1 102 ? -7.557 4.553 -20.106 1.00 71.38 102 PRO A N 1
ATOM 818 C CA . PRO A 1 102 ? -8.204 3.424 -19.434 1.00 71.38 102 PRO A CA 1
ATOM 819 C C . PRO A 1 102 ? -7.356 2.148 -19.412 1.00 71.38 102 PRO A C 1
ATOM 821 O O . PRO A 1 102 ? -7.393 1.409 -18.434 1.00 71.38 102 PRO A O 1
ATOM 824 N N . ASP A 1 103 ? -6.569 1.931 -20.466 1.00 73.69 103 ASP A N 1
ATOM 825 C CA . ASP A 1 103 ? -5.684 0.769 -20.608 1.00 73.69 103 ASP A CA 1
ATOM 826 C C . ASP A 1 103 ? -4.476 0.811 -19.658 1.00 73.69 103 ASP A C 1
ATOM 828 O O . ASP A 1 103 ? -3.891 -0.226 -19.356 1.00 73.69 103 ASP A O 1
ATOM 832 N N . ASP A 1 104 ? -4.143 1.993 -19.135 1.00 70.56 104 ASP A N 1
ATOM 833 C CA . ASP A 1 104 ? -3.047 2.182 -18.188 1.00 70.56 104 ASP A CA 1
ATOM 834 C C . ASP A 1 104 ? -3.525 2.039 -16.734 1.00 70.56 104 ASP A C 1
ATOM 836 O O . ASP A 1 104 ? -2.714 2.096 -15.812 1.00 70.56 104 ASP A O 1
ATOM 840 N N . ILE A 1 105 ? -4.828 1.871 -16.478 1.00 72.38 105 ILE A N 1
ATOM 841 C CA . ILE A 1 105 ? -5.373 1.743 -15.119 1.00 72.38 105 ILE A CA 1
ATOM 842 C C . ILE A 1 105 ? -5.345 0.273 -14.697 1.00 72.38 105 ILE A C 1
ATOM 844 O O . ILE A 1 105 ? -6.174 -0.528 -15.117 1.00 72.38 105 ILE A O 1
ATOM 848 N N . LEU A 1 106 ? -4.431 -0.068 -13.788 1.00 71.88 106 LEU A N 1
ATOM 849 C CA . LEU A 1 106 ? -4.334 -1.412 -13.209 1.00 71.88 106 LEU A CA 1
ATOM 850 C C . LEU A 1 106 ? -5.292 -1.611 -12.033 1.00 71.88 106 LEU A C 1
ATOM 852 O O . LEU A 1 106 ? -5.781 -2.714 -11.806 1.00 71.88 106 LEU A O 1
ATOM 856 N N . HIS A 1 107 ? -5.547 -0.558 -11.252 1.00 71.50 107 HIS A N 1
ATOM 857 C CA . HIS A 1 107 ? -6.437 -0.628 -10.094 1.00 71.50 107 HIS A CA 1
ATOM 858 C C . HIS A 1 107 ? -7.028 0.740 -9.768 1.00 71.50 107 HIS A C 1
ATOM 860 O O . HIS A 1 107 ? -6.301 1.728 -9.710 1.00 71.50 107 HIS A O 1
ATOM 866 N N . LEU A 1 108 ? -8.330 0.784 -9.481 1.00 77.81 108 LEU A N 1
ATOM 867 C CA . LEU A 1 108 ? -9.012 1.957 -8.939 1.00 77.81 108 LEU A CA 1
ATOM 868 C C . LEU A 1 108 ? -9.944 1.518 -7.808 1.00 77.81 108 LEU A C 1
ATOM 870 O O . LEU A 1 108 ? -10.923 0.810 -8.044 1.00 77.81 108 LEU A O 1
ATOM 874 N N . SER A 1 109 ? -9.685 1.974 -6.584 1.00 76.69 109 SER A N 1
ATOM 875 C CA . SER A 1 109 ? -10.616 1.796 -5.467 1.00 76.69 109 SER A CA 1
ATOM 876 C C . SER A 1 109 ? -10.943 3.111 -4.778 1.00 76.69 109 SER A C 1
ATOM 878 O O . SER A 1 109 ? -10.133 4.032 -4.705 1.00 76.69 109 SER A O 1
ATOM 880 N N . ILE A 1 110 ? -12.173 3.196 -4.271 1.00 80.75 110 ILE A N 1
ATOM 881 C CA . ILE A 1 110 ? -12.659 4.340 -3.508 1.00 80.75 110 ILE A CA 1
ATOM 882 C C . ILE A 1 110 ? -13.036 3.833 -2.121 1.00 80.75 110 ILE A C 1
ATOM 884 O O . ILE A 1 110 ? -13.985 3.064 -1.971 1.00 80.75 110 ILE A O 1
ATOM 888 N N . VAL A 1 111 ? -12.300 4.271 -1.106 1.00 81.56 111 VAL A N 1
ATOM 889 C CA . VAL A 1 111 ? -12.476 3.838 0.281 1.00 81.56 111 VAL A CA 1
ATOM 890 C C . VAL A 1 111 ? -13.074 4.989 1.090 1.00 81.56 111 VAL A C 1
ATOM 892 O O . VAL A 1 111 ? -12.470 6.062 1.153 1.00 81.56 111 VAL A O 1
ATOM 895 N N . PRO A 1 112 ? -14.258 4.826 1.702 1.00 79.81 112 PRO A N 1
ATOM 896 C CA . PRO A 1 112 ? -14.804 5.839 2.597 1.00 79.81 112 PRO A CA 1
ATOM 897 C C . PRO A 1 112 ? -13.954 5.940 3.869 1.00 79.81 112 PRO A C 1
ATOM 899 O O . PRO A 1 112 ? -13.570 4.925 4.447 1.00 79.81 112 PRO A O 1
ATOM 902 N N . THR A 1 113 ? -13.693 7.160 4.334 1.00 77.75 113 THR A N 1
ATOM 903 C CA . THR A 1 113 ? -12.959 7.422 5.580 1.00 77.75 113 THR A CA 1
ATOM 904 C C . THR A 1 113 ? -13.808 8.178 6.597 1.00 77.75 113 THR A C 1
ATOM 906 O O . THR A 1 113 ? -14.895 8.692 6.304 1.00 77.75 113 THR A O 1
ATOM 909 N N . HIS A 1 114 ? -13.317 8.244 7.837 1.00 73.81 114 HIS A N 1
ATOM 910 C CA . HIS A 1 114 ? -13.946 9.032 8.892 1.00 73.81 114 HIS A CA 1
ATOM 911 C C . HIS A 1 114 ? -14.021 10.518 8.494 1.00 73.81 114 HIS A C 1
ATOM 913 O O . HIS A 1 114 ? -13.066 11.092 7.977 1.00 73.81 114 HIS A O 1
ATOM 919 N N . GLY A 1 115 ? -15.171 11.158 8.741 1.00 73.75 115 GLY A N 1
ATOM 920 C CA . GLY A 1 115 ? -15.360 12.588 8.463 1.00 73.75 115 GLY A CA 1
ATOM 921 C C . GLY A 1 115 ? -15.888 12.940 7.065 1.00 73.75 115 GLY A C 1
ATOM 922 O O . GLY A 1 115 ? -15.641 14.046 6.592 1.00 73.75 115 GLY A O 1
ATOM 923 N N . ASN A 1 116 ? -16.648 12.047 6.413 1.00 81.19 116 ASN A N 1
ATOM 924 C CA . ASN A 1 116 ? -17.309 12.295 5.113 1.00 81.19 116 ASN A CA 1
ATOM 925 C C . ASN A 1 116 ? -16.323 12.558 3.953 1.00 81.19 116 ASN A C 1
ATOM 927 O O . ASN A 1 116 ? -16.580 13.344 3.027 1.00 81.19 116 ASN A O 1
ATOM 931 N N . LYS A 1 117 ? -15.176 11.885 4.034 1.00 77.19 117 LYS A N 1
ATOM 932 C CA . LYS A 1 117 ? -14.095 11.896 3.057 1.00 77.19 117 LYS A CA 1
ATOM 933 C C . LYS A 1 117 ? -13.957 10.521 2.402 1.00 77.19 117 LYS A C 1
ATOM 935 O O . LYS A 1 117 ? -14.520 9.531 2.867 1.00 77.19 117 LYS A O 1
ATOM 940 N N . TYR A 1 118 ? -13.244 10.497 1.288 1.00 80.62 118 TYR A N 1
ATOM 941 C CA . TYR A 1 118 ? -12.983 9.320 0.480 1.00 80.62 118 TYR A CA 1
ATOM 942 C C . TYR A 1 118 ? -11.518 9.322 0.065 1.00 80.62 118 TYR A C 1
ATOM 944 O O . TYR A 1 118 ? -10.994 10.355 -0.358 1.00 80.62 118 TYR A O 1
ATOM 952 N N . LEU A 1 119 ? -10.883 8.162 0.165 1.00 78.88 119 LEU A N 1
ATOM 953 C CA . LEU A 1 119 ? -9.584 7.888 -0.427 1.00 78.88 119 LEU A CA 1
ATOM 954 C C . LEU A 1 119 ? -9.802 7.255 -1.796 1.00 78.88 119 LEU A C 1
ATOM 956 O O . LEU A 1 119 ? -10.546 6.287 -1.914 1.00 78.88 119 LEU A O 1
ATOM 960 N N . ILE A 1 120 ? -9.160 7.804 -2.816 1.00 79.62 120 ILE A N 1
ATOM 961 C CA . ILE A 1 120 ? -9.092 7.241 -4.158 1.00 79.62 120 ILE A CA 1
ATOM 962 C C . ILE A 1 120 ? -7.701 6.636 -4.293 1.00 79.62 120 ILE A C 1
ATOM 964 O O . ILE A 1 120 ? -6.708 7.358 -4.223 1.00 79.62 120 ILE A O 1
ATOM 968 N N . VAL A 1 121 ? -7.636 5.324 -4.458 1.00 77.12 121 VAL A N 1
ATOM 969 C CA . VAL A 1 121 ? -6.396 4.578 -4.661 1.00 77.12 121 VAL A CA 1
ATOM 970 C C . VAL A 1 121 ? -6.334 4.211 -6.133 1.00 77.12 121 VAL A C 1
ATOM 972 O O . VAL A 1 121 ? -7.201 3.481 -6.612 1.00 77.12 121 VAL A O 1
ATOM 975 N N . LEU A 1 122 ? -5.336 4.732 -6.838 1.00 77.50 122 LEU A N 1
ATOM 976 C CA . LEU A 1 122 ? -5.099 4.464 -8.249 1.00 77.50 122 LEU A CA 1
ATOM 977 C C . LEU A 1 122 ? -3.725 3.805 -8.411 1.00 77.50 122 LEU A C 1
ATOM 979 O O . LEU A 1 122 ? -2.717 4.340 -7.943 1.00 77.50 122 LEU A O 1
ATOM 983 N N . ALA A 1 123 ? -3.688 2.666 -9.095 1.00 75.69 123 ALA A N 1
ATOM 984 C CA . ALA A 1 123 ? -2.458 2.066 -9.590 1.00 75.69 123 ALA A CA 1
ATOM 985 C C . ALA A 1 123 ? -2.486 2.066 -11.116 1.00 75.69 123 ALA A C 1
ATOM 987 O O . ALA A 1 123 ? -3.487 1.663 -11.715 1.00 75.69 123 ALA A O 1
ATOM 988 N N . THR A 1 124 ? -1.390 2.505 -11.729 1.00 74.00 124 THR A N 1
ATOM 989 C CA . THR A 1 124 ? -1.247 2.557 -13.185 1.00 74.00 124 THR A CA 1
ATOM 990 C C . THR A 1 124 ? -0.107 1.676 -13.684 1.00 74.00 124 THR A C 1
ATOM 992 O O . THR A 1 124 ? 0.882 1.429 -12.978 1.00 74.00 124 THR A O 1
ATOM 995 N N . ALA A 1 125 ? -0.263 1.182 -14.908 1.00 61.19 125 ALA A N 1
ATOM 996 C CA . ALA A 1 125 ? 0.788 0.578 -15.695 1.00 61.19 125 ALA A CA 1
ATOM 997 C C . ALA A 1 125 ? 1.720 1.710 -16.155 1.00 61.19 125 ALA A C 1
ATOM 999 O O . ALA A 1 125 ? 1.412 2.379 -17.126 1.00 61.19 125 ALA A O 1
ATOM 1000 N N . GLU A 1 126 ? 2.780 2.025 -15.394 1.00 55.47 126 GLU A N 1
ATOM 1001 C CA . GLU A 1 126 ? 3.957 2.716 -15.962 1.00 55.47 126 GLU A CA 1
ATOM 1002 C C . GLU A 1 126 ? 4.331 2.158 -17.338 1.00 55.47 126 GLU A C 1
ATOM 1004 O O . GLU A 1 126 ? 4.408 0.906 -17.433 1.00 55.47 126 GLU A O 1
#